Protein AF-A0A937DUK0-F1 (afdb_monomer)

Solvent-accessible surface area (backbone atoms only — not comparable to full-atom values): 5178 Å² total; per-residue (Å²): 135,86,92,82,79,76,76,63,76,68,35,24,33,27,75,82,82,63,51,77,33,86,63,88,55,64,50,42,90,90,78,64,46,66,74,35,61,39,84,41,72,68,76,68,95,76,68,78,66,60,74,77,65,71,76,65,72,72,76,77,75,78,75,82,74,81,81,81,82,82,83,80,135

Secondary structure (DSSP, 8-state):
-----PPPPPEEEETTT--EESS--SB-TTT--BS-EEEE-S-STT----HHHHTT-PPPPPPPPP-------

Radius of gyration: 23.28 Å; Cα contacts (8 Å, |Δi|>4): 70; chains: 1; bounding box: 53×33×68 Å

Sequence (73 aa):
ARAAAAPADRAWRCTACGAHHEAWRPVCESCGAFGTLQWRAPGTYGQILPPESANQVRPAAALPTPASSSSPP

Foldseek 3Di:
DDPDDDQDDWWWAFPPPGDTDPDDDQADPVPRDGPRTDTDDRDDPPPPPDPVVVVPPDPDPDDDDPDPDDDDD

Mean predicted aligned error: 16.16 Å

Structure (mmCIF, N/CA/C/O backbone):
data_AF-A0A937DUK0-F1
#
_entry.id   AF-A0A937DUK0-F1
#
loop_
_atom_site.group_PDB
_atom_site.id
_atom_site.type_symbol
_atom_site.label_atom_id
_atom_site.label_alt_id
_atom_site.label_comp_id
_atom_site.label_asym_id
_atom_site.label_entity_id
_atom_site.label_seq_id
_atom_site.pdbx_PDB_ins_code
_atom_site.Cartn_x
_atom_site.Cartn_y
_atom_site.Cartn_z
_atom_site.occupancy
_atom_site.B_iso_or_equiv
_atom_site.auth_seq_id
_atom_site.auth_comp_id
_atom_site.auth_asym_id
_atom_site.auth_atom_id
_atom_site.pdbx_PDB_model_num
ATOM 1 N N . ALA A 1 1 ? 17.134 -17.025 -25.284 1.00 47.72 1 ALA A N 1
ATOM 2 C CA . ALA A 1 1 ? 16.420 -15.880 -24.680 1.00 47.72 1 ALA A CA 1
ATOM 3 C C . ALA A 1 1 ? 16.680 -15.881 -23.175 1.00 47.72 1 ALA A C 1
ATOM 5 O O . ALA A 1 1 ? 16.489 -16.922 -22.561 1.00 47.72 1 ALA A O 1
ATOM 6 N N . ARG A 1 2 ? 17.177 -14.786 -22.580 1.00 46.81 2 ARG A N 1
ATOM 7 C CA . ARG A 1 2 ? 17.342 -14.666 -21.117 1.00 46.81 2 ARG A CA 1
ATOM 8 C C . ARG A 1 2 ? 16.229 -13.768 -20.574 1.00 46.81 2 ARG A C 1
ATOM 10 O O . ARG A 1 2 ? 16.327 -12.554 -20.680 1.00 46.81 2 ARG A O 1
ATOM 17 N N . ALA A 1 3 ? 15.181 -14.369 -20.020 1.00 52.28 3 ALA A N 1
ATOM 18 C CA . ALA A 1 3 ? 14.105 -13.675 -19.309 1.00 52.28 3 ALA A CA 1
ATOM 19 C C . ALA A 1 3 ? 14.384 -13.706 -17.796 1.00 52.28 3 ALA A C 1
ATOM 21 O O . ALA A 1 3 ? 13.667 -14.352 -17.046 1.00 52.28 3 ALA A O 1
ATOM 22 N N . ALA A 1 4 ? 15.492 -13.104 -17.355 1.00 58.75 4 ALA A N 1
ATOM 23 C CA . ALA A 1 4 ? 15.968 -13.251 -15.971 1.00 58.75 4 ALA A CA 1
ATOM 24 C C . ALA A 1 4 ? 16.092 -11.929 -15.194 1.00 58.75 4 ALA A C 1
ATOM 26 O O . ALA A 1 4 ? 16.741 -11.898 -14.155 1.00 58.75 4 ALA A O 1
ATOM 27 N N . ALA A 1 5 ? 15.484 -10.838 -15.666 1.00 51.78 5 ALA A N 1
ATOM 28 C CA . ALA A 1 5 ? 15.499 -9.566 -14.942 1.00 51.78 5 ALA A CA 1
ATOM 29 C C . ALA A 1 5 ? 14.297 -8.685 -15.313 1.00 51.78 5 ALA A C 1
ATOM 31 O O . ALA A 1 5 ? 14.459 -7.618 -15.900 1.00 51.78 5 ALA A O 1
ATOM 32 N N . ALA A 1 6 ? 13.079 -9.135 -15.003 1.00 53.53 6 ALA A N 1
ATOM 33 C CA . ALA A 1 6 ? 11.961 -8.204 -14.884 1.00 53.53 6 ALA A CA 1
ATOM 34 C C . ALA A 1 6 ? 11.961 -7.677 -13.436 1.00 53.53 6 ALA A C 1
ATOM 36 O O . ALA A 1 6 ? 11.972 -8.495 -12.512 1.00 53.53 6 ALA A O 1
ATOM 37 N N . PRO A 1 7 ? 12.020 -6.353 -13.201 1.00 56.84 7 PRO A N 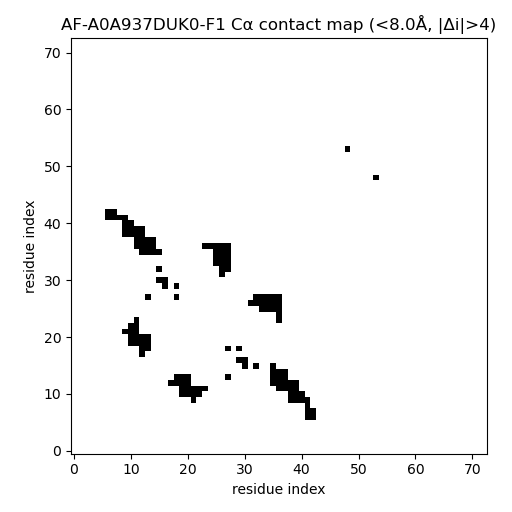1
ATOM 38 C CA . PRO A 1 7 ? 11.845 -5.808 -11.858 1.00 56.84 7 PRO A CA 1
ATOM 39 C C . PRO A 1 7 ? 10.489 -6.264 -11.304 1.00 56.84 7 PRO A C 1
ATOM 41 O O . PRO A 1 7 ? 9.534 -6.382 -12.070 1.00 56.84 7 PRO A O 1
ATOM 44 N N . ALA A 1 8 ? 10.425 -6.556 -9.998 1.00 63.50 8 ALA A N 1
ATOM 45 C CA . ALA A 1 8 ? 9.197 -7.017 -9.346 1.00 63.50 8 ALA A CA 1
ATOM 46 C C . ALA A 1 8 ? 8.011 -6.113 -9.712 1.00 63.50 8 ALA A C 1
ATOM 48 O O . ALA A 1 8 ? 8.186 -4.906 -9.879 1.00 63.50 8 ALA A O 1
ATOM 49 N N . ASP A 1 9 ? 6.817 -6.681 -9.857 1.00 64.31 9 ASP A N 1
ATOM 50 C CA . ASP A 1 9 ? 5.662 -5.865 -10.213 1.00 64.31 9 ASP A CA 1
ATOM 51 C C . ASP A 1 9 ? 5.289 -4.913 -9.068 1.00 64.31 9 ASP A C 1
ATOM 53 O O . ASP A 1 9 ? 5.567 -5.162 -7.888 1.00 64.31 9 ASP A O 1
ATOM 57 N N . ARG A 1 10 ? 4.705 -3.770 -9.421 1.00 72.38 10 ARG A N 1
ATOM 58 C CA . ARG A 1 10 ? 4.280 -2.764 -8.442 1.00 72.38 10 ARG A CA 1
ATOM 59 C C . ARG A 1 10 ? 3.149 -3.345 -7.595 1.00 72.38 10 ARG A C 1
ATOM 61 O O . ARG A 1 10 ? 2.121 -3.716 -8.146 1.00 72.38 10 ARG A O 1
ATOM 68 N N . ALA A 1 11 ? 3.298 -3.361 -6.270 1.00 86.19 11 ALA A N 1
ATOM 69 C CA . ALA A 1 11 ? 2.313 -3.988 -5.389 1.00 86.19 11 ALA A CA 1
ATOM 70 C C . ALA A 1 11 ? 1.966 -3.132 -4.166 1.00 86.19 11 ALA A C 1
ATOM 72 O O . ALA A 1 11 ? 2.775 -2.354 -3.647 1.00 86.19 11 ALA A O 1
ATOM 73 N N . TRP A 1 12 ? 0.749 -3.322 -3.664 1.00 91.69 12 TRP A N 1
ATOM 74 C CA . TRP A 1 12 ? 0.313 -2.820 -2.367 1.00 91.69 12 TRP A CA 1
ATOM 75 C C . TRP A 1 12 ? 0.611 -3.859 -1.300 1.00 91.69 12 TRP A C 1
ATOM 77 O O . TRP A 1 12 ? 0.264 -5.026 -1.458 1.00 91.69 12 TRP A O 1
ATOM 87 N N . ARG A 1 13 ? 1.224 -3.451 -0.190 1.00 93.44 13 ARG A N 1
ATOM 88 C CA . ARG A 1 13 ? 1.490 -4.350 0.936 1.00 93.44 13 ARG A CA 1
ATOM 89 C C . ARG A 1 13 ? 0.815 -3.842 2.198 1.00 93.44 13 ARG A C 1
ATOM 91 O O . ARG A 1 13 ? 0.955 -2.673 2.553 1.00 93.44 13 ARG A O 1
ATOM 98 N N . CYS A 1 14 ? 0.102 -4.727 2.883 1.00 95.75 14 CYS A N 1
ATOM 99 C CA . CYS A 1 14 ? -0.480 -4.444 4.187 1.00 95.75 14 CYS A CA 1
ATOM 100 C C . CYS A 1 14 ? 0.6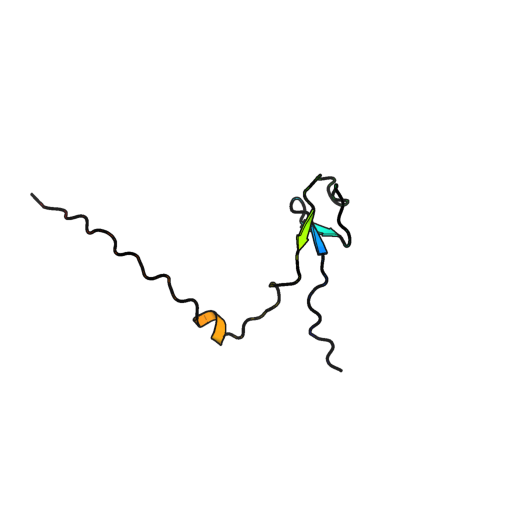28 -4.370 5.247 1.00 95.75 14 CYS A C 1
ATOM 102 O O . CYS A 1 14 ? 1.378 -5.328 5.429 1.00 95.75 14 CYS A O 1
ATOM 104 N N . THR A 1 15 ? 0.729 -3.262 5.976 1.00 95.88 15 THR A N 1
ATOM 105 C CA . THR A 1 15 ? 1.707 -3.104 7.067 1.00 95.88 15 THR A CA 1
ATOM 106 C C . THR A 1 15 ? 1.338 -3.877 8.333 1.00 95.88 15 THR A C 1
ATOM 108 O O . THR A 1 15 ? 2.211 -4.104 9.163 1.00 95.88 15 THR A O 1
ATOM 111 N N . ALA A 1 16 ? 0.080 -4.313 8.475 1.00 96.06 16 ALA A N 1
ATOM 112 C CA . ALA A 1 16 ? -0.383 -5.068 9.640 1.00 96.06 16 ALA A CA 1
ATOM 113 C C . ALA A 1 16 ? -0.116 -6.578 9.531 1.00 96.06 16 ALA A C 1
ATOM 115 O O . ALA A 1 16 ? 0.340 -7.184 10.492 1.00 96.06 16 ALA A O 1
ATOM 116 N N . CYS A 1 17 ? -0.388 -7.194 8.374 1.00 96.12 17 CYS A N 1
ATOM 117 C CA . CYS A 1 17 ? -0.222 -8.644 8.182 1.00 96.12 17 CYS A CA 1
ATOM 118 C C . CYS A 1 17 ? 0.797 -9.026 7.099 1.00 96.12 17 CYS A C 1
ATOM 120 O O . CYS A 1 17 ? 1.136 -10.196 6.957 1.00 96.12 17 CYS A O 1
ATOM 122 N N . GLY A 1 18 ? 1.287 -8.068 6.308 1.00 92.31 18 GLY A N 1
ATOM 123 C CA . GLY A 1 18 ? 2.254 -8.326 5.241 1.00 92.31 18 GLY A CA 1
ATOM 124 C C . GLY A 1 18 ? 1.664 -8.839 3.925 1.00 92.31 18 GLY A C 1
ATOM 125 O O . GLY A 1 18 ? 2.450 -9.060 3.003 1.00 92.31 18 GLY A O 1
ATOM 126 N N . ALA A 1 19 ? 0.338 -8.996 3.818 1.00 92.81 19 ALA A N 1
ATOM 127 C CA . ALA A 1 19 ? -0.337 -9.438 2.596 1.00 92.81 19 ALA A CA 1
ATOM 128 C C . ALA A 1 19 ? -0.065 -8.499 1.410 1.00 92.81 19 ALA A C 1
ATOM 130 O O . ALA A 1 19 ? -0.021 -7.277 1.580 1.00 92.81 19 ALA A O 1
ATOM 131 N N . HIS A 1 20 ? 0.101 -9.084 0.222 1.00 91.75 20 HIS A N 1
ATOM 132 C C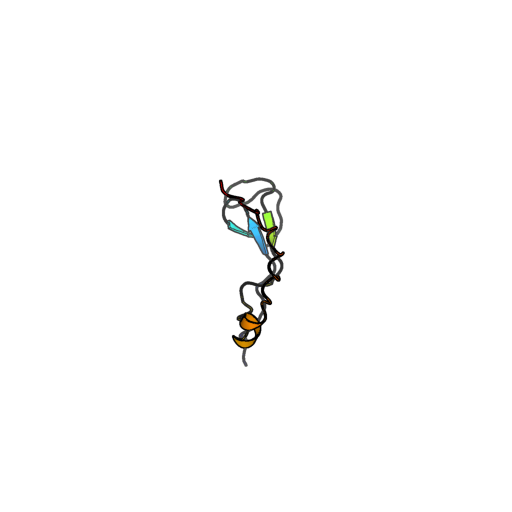A . HIS A 1 20 ? 0.260 -8.359 -1.037 1.00 91.75 20 HIS A CA 1
ATOM 133 C C . HIS A 1 20 ? -1.086 -8.244 -1.752 1.00 91.75 20 HIS A C 1
ATOM 135 O O . HIS A 1 20 ? -1.886 -9.177 -1.739 1.00 91.75 20 HIS A O 1
ATOM 141 N N . HIS A 1 21 ? -1.318 -7.096 -2.375 1.00 89.81 21 HIS A N 1
ATOM 142 C CA . HIS A 1 21 ? -2.518 -6.785 -3.133 1.00 89.81 21 HIS A CA 1
ATOM 143 C C . HIS A 1 21 ? -2.136 -6.115 -4.458 1.00 89.81 21 HIS A C 1
ATOM 145 O O . HIS A 1 21 ? -1.274 -5.235 -4.498 1.00 89.81 21 HIS A O 1
ATOM 151 N N . GLU A 1 22 ? -2.820 -6.515 -5.528 1.00 88.56 22 GLU A N 1
ATOM 152 C CA . GLU A 1 22 ? -2.675 -5.954 -6.880 1.00 88.56 22 GLU A CA 1
ATOM 153 C C . GLU A 1 22 ? -3.216 -4.513 -6.952 1.00 88.56 22 GLU A C 1
ATOM 155 O O . GLU A 1 22 ? -2.657 -3.643 -7.614 1.00 88.56 22 GLU A O 1
ATOM 160 N N . ALA A 1 23 ? -4.297 -4.234 -6.217 1.00 89.44 23 ALA A N 1
ATOM 161 C CA . ALA A 1 23 ? -4.988 -2.949 -6.218 1.00 89.44 23 ALA A CA 1
ATOM 162 C C . ALA A 1 23 ? -5.094 -2.356 -4.809 1.00 89.44 23 ALA A C 1
ATOM 164 O O . ALA A 1 23 ? -5.228 -3.076 -3.814 1.00 89.44 23 ALA A O 1
ATOM 165 N N . TRP A 1 24 ? -5.070 -1.023 -4.729 1.00 92.44 24 TRP A N 1
ATOM 166 C CA . TRP A 1 24 ? -5.296 -0.318 -3.472 1.00 92.44 24 TRP A CA 1
ATOM 167 C C . TRP A 1 24 ? -6.747 -0.439 -3.030 1.00 92.44 24 TRP A C 1
ATOM 169 O O . TRP A 1 24 ? -7.660 -0.316 -3.847 1.00 92.44 24 TRP A O 1
ATOM 179 N N . ARG A 1 25 ? -6.952 -0.587 -1.720 1.00 94.44 25 ARG A N 1
ATOM 180 C CA . ARG A 1 25 ? -8.267 -0.560 -1.078 1.00 94.44 25 ARG A CA 1
ATOM 181 C C . ARG A 1 25 ? -8.162 0.083 0.307 1.00 94.44 25 ARG A C 1
ATOM 183 O O . ARG A 1 25 ? -7.107 -0.025 0.936 1.00 94.44 25 ARG A O 1
ATOM 190 N N . PRO A 1 26 ? -9.259 0.649 0.837 1.00 95.88 26 PRO A N 1
ATOM 191 C CA . PRO A 1 26 ? -9.280 1.175 2.199 1.00 95.88 26 PRO A CA 1
ATOM 192 C C . PRO A 1 26 ? -9.089 0.085 3.264 1.00 95.88 26 PRO A C 1
ATOM 194 O O . PRO A 1 26 ? -8.599 0.390 4.345 1.00 95.88 26 PRO A O 1
ATOM 197 N N . VAL A 1 27 ? -9.452 -1.172 2.973 1.00 97.06 27 VAL A N 1
ATOM 198 C CA . VAL A 1 27 ? -9.394 -2.303 3.915 1.00 97.06 27 VAL A CA 1
ATOM 199 C C . VAL A 1 27 ? -8.644 -3.491 3.310 1.00 97.06 27 VAL A C 1
ATOM 201 O O . VAL A 1 27 ? -8.908 -3.902 2.172 1.00 97.06 27 VAL A O 1
ATOM 204 N N . CYS A 1 28 ? -7.737 -4.078 4.094 1.00 96.75 28 CYS A N 1
ATOM 205 C CA . CYS A 1 28 ? -7.027 -5.304 3.739 1.00 96.75 28 CYS A CA 1
ATOM 206 C C . CYS A 1 28 ? -7.984 -6.501 3.668 1.00 96.75 28 CYS A C 1
ATOM 208 O O . CYS A 1 28 ? -8.679 -6.798 4.632 1.00 96.75 28 CYS A O 1
ATOM 210 N N . GLU A 1 29 ? -7.983 -7.227 2.548 1.00 95.81 29 GLU A N 1
ATOM 211 C CA . GLU A 1 29 ? -8.821 -8.427 2.381 1.00 95.81 29 GLU A CA 1
ATOM 212 C C . GLU A 1 29 ? -8.370 -9.607 3.249 1.00 95.81 29 GLU A C 1
ATOM 214 O O . GLU A 1 29 ? -9.174 -10.459 3.603 1.00 95.81 29 GLU A O 1
ATOM 219 N N . SER A 1 30 ? -7.087 -9.642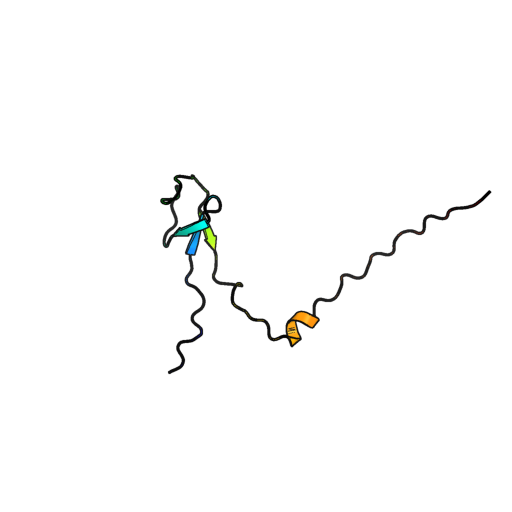 3.616 1.00 95.62 30 SER A N 1
ATOM 220 C CA . SER A 1 30 ? -6.520 -10.744 4.392 1.00 95.62 30 SER A CA 1
ATOM 221 C C . SER A 1 30 ? -6.786 -10.615 5.893 1.00 95.62 30 SER A C 1
ATOM 223 O O . SER A 1 30 ? -7.043 -11.625 6.539 1.00 95.62 30 SER A O 1
ATOM 225 N N . CYS A 1 31 ? -6.712 -9.404 6.461 1.00 97.31 31 CYS A N 1
ATOM 226 C CA . CYS A 1 31 ? -6.839 -9.205 7.912 1.00 97.31 31 CYS A CA 1
ATOM 227 C C . CYS A 1 31 ? -7.912 -8.196 8.343 1.00 97.31 31 CYS A C 1
ATOM 229 O O . CYS A 1 31 ? -8.111 -8.010 9.538 1.00 97.31 31 CYS A O 1
ATOM 231 N N . GLY A 1 32 ? -8.579 -7.509 7.412 1.00 96.69 32 GLY A N 1
ATOM 232 C CA . GLY A 1 32 ? -9.624 -6.531 7.734 1.00 96.69 32 GLY A CA 1
ATOM 233 C C . GLY A 1 32 ? -9.121 -5.193 8.290 1.00 96.69 32 GLY A C 1
ATOM 234 O O . GLY A 1 32 ? -9.929 -4.340 8.647 1.00 96.69 32 GLY A O 1
ATOM 235 N N . ALA A 1 33 ? -7.805 -4.965 8.355 1.00 96.69 33 ALA A N 1
ATOM 236 C CA . ALA A 1 33 ? -7.261 -3.698 8.837 1.00 96.69 33 ALA A CA 1
ATOM 237 C C . ALA A 1 33 ? -7.522 -2.550 7.841 1.00 96.69 33 ALA A C 1
ATOM 239 O O . ALA A 1 33 ? -7.291 -2.697 6.637 1.00 96.69 33 ALA A O 1
ATOM 240 N N . PHE A 1 34 ? -7.978 -1.404 8.352 1.00 97.38 34 PHE A N 1
ATOM 241 C CA . PHE A 1 34 ? -8.244 -0.193 7.572 1.00 97.38 34 PHE A CA 1
ATOM 242 C C . PHE A 1 34 ? -6.993 0.690 7.460 1.00 97.38 34 PHE A C 1
ATOM 244 O O . PHE A 1 34 ? -6.277 0.884 8.439 1.00 97.38 34 PHE A O 1
ATOM 251 N N . GLY A 1 35 ? -6.734 1.248 6.276 1.00 94.88 35 GLY A N 1
ATOM 252 C CA . GLY A 1 35 ? -5.669 2.232 6.051 1.00 94.88 35 GLY A CA 1
ATOM 2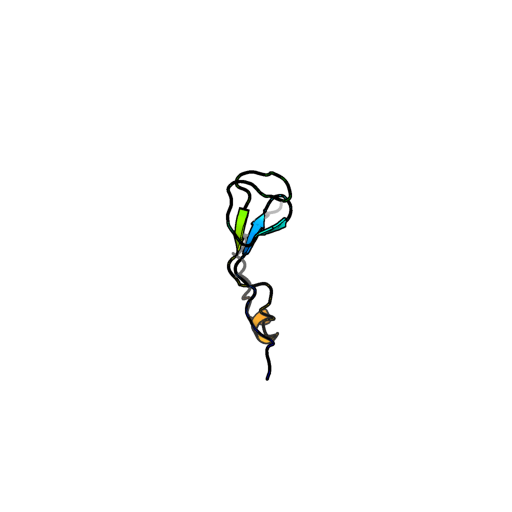53 C C . GLY A 1 35 ? -4.240 1.679 6.125 1.00 94.88 35 GLY A C 1
ATOM 254 O O . GLY A 1 35 ? -3.287 2.448 6.192 1.00 94.88 35 GLY A O 1
ATOM 255 N N . THR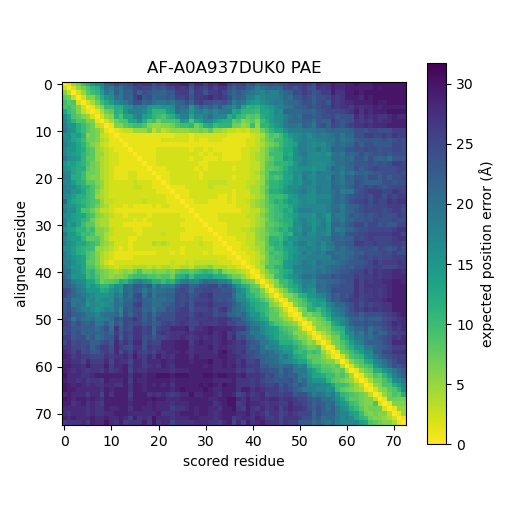 A 1 36 ? -4.067 0.356 6.107 1.00 96.31 36 THR A N 1
ATOM 256 C CA . THR A 1 36 ? -2.757 -0.304 6.254 1.00 96.31 36 THR A CA 1
ATOM 257 C C . THR A 1 36 ? -2.097 -0.678 4.927 1.00 96.31 36 THR A C 1
ATOM 259 O O . THR A 1 36 ? -0.954 -1.136 4.920 1.00 96.31 36 THR A O 1
ATOM 262 N N . LEU A 1 37 ? -2.786 -0.500 3.793 1.00 95.50 37 LEU A N 1
ATOM 263 C CA . LEU A 1 37 ? -2.230 -0.769 2.467 1.00 95.50 37 LEU A CA 1
ATOM 264 C C . LEU A 1 37 ? -1.288 0.362 2.057 1.00 95.50 37 LEU A C 1
ATOM 266 O O . LEU A 1 37 ? -1.708 1.488 1.796 1.00 95.50 37 LEU A O 1
ATOM 270 N N . GLN A 1 38 ? -0.007 0.031 1.960 1.00 92.56 38 GLN A N 1
ATOM 271 C CA . GLN A 1 38 ? 1.056 0.940 1.562 1.00 92.56 38 GLN A CA 1
ATOM 272 C C . GLN A 1 38 ? 1.602 0.558 0.189 1.00 92.56 38 GLN A C 1
ATOM 274 O O . GLN A 1 38 ? 1.870 -0.615 -0.082 1.00 92.56 38 GLN A O 1
ATOM 279 N N . TRP A 1 39 ? 1.793 1.562 -0.666 1.00 88.62 39 TRP A N 1
ATOM 280 C CA . TRP A 1 39 ? 2.413 1.376 -1.972 1.00 88.62 39 TRP A CA 1
ATOM 281 C C . TRP A 1 39 ? 3.869 0.954 -1.794 1.00 88.62 39 TRP A C 1
ATOM 283 O O . TRP A 1 39 ? 4.598 1.505 -0.959 1.00 88.62 39 TRP A O 1
ATOM 293 N N . ARG A 1 40 ? 4.305 -0.026 -2.581 1.00 80.81 40 ARG A N 1
ATOM 294 C CA . ARG A 1 40 ? 5.706 -0.423 -2.675 1.00 80.81 40 ARG A CA 1
ATOM 295 C C . ARG A 1 40 ? 6.122 -0.327 -4.133 1.00 80.81 40 ARG A C 1
ATOM 297 O O . ARG A 1 40 ? 5.714 -1.126 -4.972 1.00 80.81 40 ARG A O 1
ATOM 304 N N . ALA A 1 41 ? 6.926 0.692 -4.424 1.00 72.31 41 ALA A N 1
ATOM 305 C CA . ALA A 1 41 ? 7.588 0.793 -5.711 1.00 72.31 41 ALA A CA 1
ATOM 306 C C . ALA A 1 41 ? 8.596 -0.362 -5.867 1.00 72.31 41 ALA A C 1
ATOM 308 O O . ALA A 1 41 ? 9.188 -0.797 -4.875 1.00 72.31 41 ALA A O 1
ATOM 309 N N . PRO A 1 42 ? 8.817 -0.851 -7.092 1.00 63.38 42 PRO A N 1
ATOM 310 C CA . PRO A 1 42 ? 9.852 -1.832 -7.350 1.00 63.38 42 PRO A CA 1
ATOM 311 C C . PRO A 1 42 ? 11.246 -1.214 -7.190 1.00 63.38 42 PRO A C 1
ATOM 313 O O . PRO A 1 42 ? 11.644 -0.333 -7.947 1.00 63.38 42 PRO A O 1
ATOM 316 N N . GLY A 1 43 ? 11.964 -1.682 -6.168 1.00 59.28 43 GLY A N 1
ATOM 317 C CA . GLY A 1 43 ? 13.314 -1.270 -5.748 1.00 59.28 43 GLY A CA 1
ATOM 318 C C . GLY A 1 43 ? 13.375 -1.314 -4.214 1.00 59.28 43 GLY A C 1
ATOM 319 O O . GLY A 1 43 ? 12.537 -0.713 -3.559 1.00 59.28 43 GLY A O 1
ATOM 320 N N . THR A 1 44 ? 14.211 -2.087 -3.516 1.00 54.25 44 THR A N 1
ATOM 321 C CA . THR A 1 44 ? 15.627 -2.446 -3.734 1.00 54.25 44 THR A CA 1
ATOM 322 C C . THR A 1 44 ? 15.919 -3.892 -3.274 1.00 54.25 44 THR A C 1
ATOM 324 O O . THR A 1 44 ? 17.065 -4.272 -3.069 1.00 54.25 44 THR A O 1
ATOM 327 N N . TYR A 1 45 ? 14.907 -4.748 -3.098 1.00 53.59 45 TYR A N 1
ATOM 328 C CA . TYR A 1 45 ? 15.126 -6.169 -2.779 1.00 53.59 45 TYR A CA 1
ATOM 329 C C . TYR A 1 45 ? 15.437 -6.946 -4.064 1.00 53.59 45 TYR A C 1
ATOM 331 O O . TYR A 1 45 ? 14.567 -7.586 -4.641 1.00 53.59 45 TYR A O 1
ATOM 339 N N . GLY A 1 46 ? 16.663 -6.814 -4.569 1.00 52.09 46 GLY A N 1
ATOM 340 C CA . GLY A 1 46 ? 17.093 -7.502 -5.792 1.00 52.09 46 GLY A CA 1
ATOM 341 C C . GLY A 1 46 ? 18.216 -6.818 -6.564 1.00 52.09 46 GLY A C 1
ATOM 342 O O . GLY A 1 46 ? 18.717 -7.385 -7.529 1.00 52.09 46 GLY A O 1
ATOM 343 N N . GLN A 1 47 ? 18.661 -5.629 -6.147 1.00 49.62 47 GLN A N 1
ATOM 344 C CA . GLN A 1 47 ? 19.993 -5.177 -6.535 1.00 49.62 47 GLN A CA 1
ATOM 345 C C . GLN A 1 47 ? 20.979 -5.905 -5.623 1.00 49.62 47 GLN A C 1
ATOM 347 O O . GLN A 1 47 ? 21.285 -5.444 -4.526 1.00 49.62 47 GLN A O 1
ATOM 352 N N . ILE A 1 48 ? 21.445 -7.077 -6.058 1.00 55.47 48 ILE A N 1
ATOM 353 C CA . ILE A 1 48 ? 22.738 -7.576 -5.599 1.00 55.47 48 ILE A CA 1
ATOM 354 C C . ILE A 1 48 ? 23.724 -6.515 -6.084 1.00 55.47 48 ILE A C 1
ATOM 356 O O . ILE A 1 48 ? 24.077 -6.491 -7.262 1.00 55.47 48 ILE A O 1
ATOM 360 N N . LEU A 1 49 ? 24.073 -5.563 -5.217 1.00 52.88 49 LEU A N 1
ATOM 361 C CA . LEU A 1 49 ? 25.174 -4.659 -5.505 1.00 52.88 49 LEU A CA 1
ATOM 362 C C . LEU A 1 49 ? 26.389 -5.557 -5.784 1.00 52.88 49 LEU A C 1
ATOM 364 O O . LEU A 1 49 ? 26.665 -6.443 -4.966 1.00 52.88 49 LEU A O 1
ATOM 368 N N . PRO A 1 50 ? 27.111 -5.377 -6.902 1.00 57.19 50 PRO A N 1
ATOM 369 C CA . PRO A 1 50 ? 28.406 -6.022 -7.041 1.00 57.19 50 PRO A CA 1
ATOM 370 C C . PRO A 1 50 ? 29.258 -5.653 -5.809 1.00 57.19 50 PRO A C 1
ATOM 372 O O . PRO A 1 50 ? 29.146 -4.527 -5.304 1.00 57.19 50 PRO A O 1
ATOM 375 N N . PRO A 1 51 ? 30.068 -6.588 -5.275 1.00 57.69 51 PRO A N 1
ATOM 376 C CA . PRO A 1 51 ? 30.727 -6.437 -3.972 1.00 57.69 51 PRO A CA 1
ATOM 377 C C . PRO A 1 51 ? 31.583 -5.162 -3.860 1.00 57.69 51 PRO A C 1
ATOM 379 O O . PRO A 1 51 ? 31.766 -4.629 -2.769 1.00 57.69 51 PRO A O 1
ATOM 382 N N . GLU A 1 52 ? 32.043 -4.618 -4.988 1.00 58.66 52 GLU A N 1
ATOM 383 C CA . GLU A 1 52 ? 32.792 -3.359 -5.087 1.00 58.66 52 GLU A CA 1
ATOM 384 C C . GLU A 1 52 ? 32.021 -2.111 -4.616 1.00 58.66 52 GLU A C 1
ATOM 386 O O . GLU A 1 52 ? 32.627 -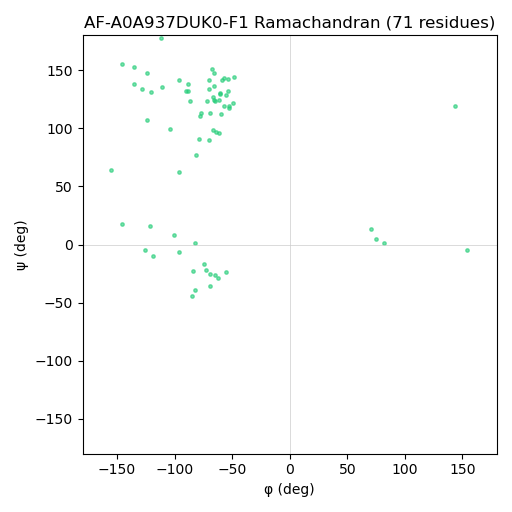1.165 -4.113 1.00 58.66 52 GLU A O 1
ATOM 391 N N . SER A 1 53 ? 30.688 -2.100 -4.721 1.00 55.94 53 SER A N 1
ATOM 392 C CA . SER A 1 53 ? 29.865 -0.944 -4.338 1.00 55.94 53 SER A CA 1
ATOM 393 C C . SER A 1 53 ? 29.538 -0.910 -2.836 1.00 55.94 53 SER A C 1
ATOM 395 O O . SER A 1 53 ? 29.283 0.159 -2.285 1.00 55.94 53 SER A O 1
ATOM 397 N N . ALA A 1 54 ? 29.595 -2.055 -2.143 1.00 57.88 54 ALA A N 1
ATOM 398 C CA . ALA A 1 54 ? 29.366 -2.140 -0.696 1.00 57.88 54 ALA A CA 1
ATOM 399 C C . ALA A 1 54 ? 30.534 -1.565 0.135 1.00 57.88 54 ALA A C 1
ATOM 401 O O . ALA A 1 54 ? 30.331 -1.143 1.270 1.00 57.88 54 ALA A O 1
ATOM 402 N N . ASN A 1 55 ? 31.741 -1.491 -0.438 1.00 58.03 55 ASN A N 1
ATOM 403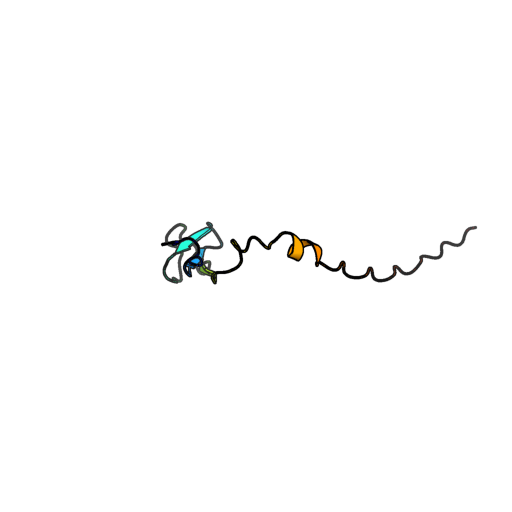 C CA . ASN A 1 55 ? 32.938 -0.962 0.230 1.00 58.03 55 ASN A CA 1
ATOM 404 C C . ASN A 1 55 ? 33.046 0.581 0.191 1.00 58.03 55 ASN A C 1
ATOM 406 O O . ASN A 1 55 ? 34.018 1.154 0.672 1.00 58.03 55 ASN A O 1
ATOM 410 N N . GLN A 1 56 ? 32.065 1.274 -0.396 1.00 58.38 56 GLN A N 1
ATOM 411 C CA . GLN A 1 56 ? 32.095 2.732 -0.596 1.00 58.38 56 GLN A CA 1
ATOM 412 C C . GLN A 1 56 ? 31.253 3.485 0.450 1.00 58.38 56 GLN A C 1
ATOM 414 O O . GLN A 1 56 ? 31.055 4.699 0.344 1.00 58.38 56 GLN A O 1
ATOM 419 N N . VAL A 1 57 ? 30.750 2.786 1.476 1.00 59.53 57 VAL A N 1
ATOM 420 C CA . VAL A 1 57 ? 30.104 3.422 2.629 1.00 59.53 57 VAL A CA 1
ATOM 421 C C . VAL A 1 57 ? 31.185 4.130 3.437 1.00 59.53 57 VAL A C 1
ATOM 423 O O . VAL A 1 57 ? 31.825 3.561 4.316 1.00 59.53 57 VAL A O 1
ATOM 426 N N . ARG A 1 58 ? 31.419 5.395 3.090 1.00 61.09 58 ARG A N 1
ATOM 427 C CA . ARG A 1 58 ? 32.303 6.298 3.820 1.00 61.09 58 ARG A CA 1
ATOM 428 C C . ARG A 1 58 ? 31.791 6.378 5.267 1.00 61.09 58 ARG A C 1
ATOM 430 O O . ARG A 1 58 ? 30.643 6.792 5.448 1.00 61.09 58 ARG A O 1
ATOM 437 N N . PRO A 1 59 ? 32.568 5.987 6.293 1.00 58.41 59 PRO A N 1
ATOM 438 C CA . PRO A 1 59 ? 32.144 6.214 7.664 1.00 58.41 59 PRO A CA 1
ATOM 439 C C . PRO A 1 59 ? 31.992 7.723 7.856 1.00 58.41 59 PRO A C 1
ATOM 441 O O . PRO A 1 59 ? 32.872 8.500 7.470 1.00 58.41 59 PRO A O 1
ATOM 444 N N . ALA A 1 60 ? 30.846 8.143 8.395 1.00 55.66 60 ALA A N 1
ATOM 445 C CA . ALA A 1 60 ? 30.665 9.510 8.852 1.00 55.66 60 ALA A CA 1
ATOM 446 C C . ALA A 1 60 ? 31.820 9.813 9.810 1.00 55.66 60 ALA A C 1
ATOM 448 O O . ALA A 1 60 ? 31.987 9.113 10.809 1.00 55.66 60 ALA A O 1
ATOM 449 N N . ALA A 1 61 ? 32.662 10.785 9.451 1.00 53.12 61 ALA A N 1
ATOM 450 C CA . ALA A 1 61 ? 33.771 11.212 10.283 1.00 53.12 61 ALA A CA 1
ATOM 451 C C . ALA A 1 61 ? 33.236 11.460 11.696 1.00 53.12 61 ALA A C 1
ATOM 453 O O . ALA A 1 61 ? 32.287 12.229 11.873 1.00 53.12 61 ALA A O 1
ATOM 454 N N . ALA A 1 62 ? 33.803 10.749 12.670 1.00 55.28 62 ALA A N 1
ATOM 455 C CA . ALA A 1 62 ? 33.487 10.944 14.069 1.00 55.28 62 ALA A CA 1
ATOM 456 C C . ALA A 1 62 ? 33.657 12.433 14.385 1.00 55.28 62 ALA A C 1
ATOM 458 O O . ALA A 1 62 ? 34.738 12.997 14.212 1.00 55.28 62 ALA A O 1
ATOM 459 N N . LEU A 1 63 ? 32.567 13.072 14.805 1.00 63.09 63 LEU A N 1
ATOM 460 C CA . LEU A 1 63 ? 32.631 14.379 15.444 1.00 63.09 63 LEU A CA 1
ATOM 461 C C . LEU A 1 63 ? 33.617 14.249 16.619 1.00 63.09 63 LEU A C 1
ATOM 463 O O . LEU A 1 63 ? 33.512 13.267 17.362 1.00 63.09 63 LEU A O 1
ATOM 467 N N . PRO A 1 64 ? 34.582 15.167 16.797 1.00 60.44 64 PRO A N 1
ATOM 468 C CA . PRO A 1 64 ? 35.493 15.081 17.926 1.00 60.44 64 PRO A CA 1
ATOM 469 C C . PRO A 1 64 ? 34.687 15.191 19.224 1.00 60.44 64 PRO A C 1
ATOM 471 O O . PRO A 1 64 ? 33.941 16.148 19.432 1.00 60.44 64 PRO A O 1
ATOM 474 N N . THR A 1 65 ? 34.826 14.195 20.095 1.00 64.31 65 THR A N 1
ATOM 475 C CA . THR A 1 65 ? 34.335 14.248 21.472 1.00 64.31 65 THR A CA 1
ATOM 476 C C . THR A 1 65 ? 35.036 15.407 22.189 1.00 64.31 65 THR A C 1
ATOM 478 O O . THR A 1 65 ? 36.267 15.485 22.119 1.00 64.31 65 THR A O 1
ATOM 481 N N . PRO A 1 66 ? 34.326 16.314 22.889 1.00 58.34 66 PRO A N 1
ATOM 482 C CA . PRO A 1 66 ? 35.000 17.281 23.743 1.00 58.34 66 PRO A CA 1
ATOM 483 C C . PRO A 1 66 ? 35.699 16.518 24.873 1.00 58.34 66 PRO A C 1
ATOM 485 O O . PRO A 1 66 ? 35.072 15.739 25.592 1.00 58.34 66 PRO A O 1
ATOM 488 N N . ALA A 1 67 ? 37.011 16.713 24.997 1.00 57.94 67 ALA A N 1
ATOM 489 C CA . ALA A 1 67 ? 37.805 16.143 26.071 1.00 57.94 67 ALA A CA 1
ATOM 490 C C . ALA A 1 67 ? 37.267 16.643 27.419 1.00 57.94 67 ALA A C 1
ATOM 492 O O . ALA A 1 67 ? 37.366 17.827 27.742 1.00 57.94 67 ALA A O 1
ATOM 493 N N . SER A 1 68 ? 36.698 15.740 28.215 1.00 55.72 68 SER A N 1
ATOM 494 C CA . SER A 1 68 ? 36.515 15.974 29.642 1.00 55.72 68 SER A CA 1
ATOM 495 C C . SER A 1 68 ? 37.901 16.026 30.284 1.00 55.72 68 SER A C 1
ATOM 497 O O . SER A 1 68 ? 38.517 14.994 30.538 1.00 55.72 68 SER A O 1
ATOM 499 N N . SER A 1 69 ? 38.411 17.236 30.515 1.00 54.38 69 SER A N 1
ATOM 500 C CA . SER A 1 69 ? 39.554 17.466 31.397 1.00 54.38 69 SER A CA 1
ATOM 501 C C . SER A 1 69 ? 39.171 17.063 32.819 1.00 54.38 69 SER A C 1
ATOM 503 O O . SER A 1 69 ? 38.553 17.832 33.551 1.00 54.38 69 SER A O 1
ATOM 505 N N . SER A 1 70 ? 39.536 15.848 33.216 1.00 55.19 70 SER A N 1
ATOM 506 C CA . SER A 1 70 ? 39.664 15.488 34.624 1.00 55.19 70 SER A CA 1
ATOM 507 C C . SER A 1 70 ? 40.982 16.057 35.152 1.00 55.19 70 SER A C 1
ATOM 509 O O . SER A 1 70 ? 42.049 15.587 34.767 1.00 55.19 70 SER A O 1
ATOM 511 N N . SER A 1 71 ? 40.909 17.056 36.033 1.00 58.53 71 SER A N 1
ATOM 512 C CA . SER A 1 71 ? 42.026 17.427 36.912 1.00 58.53 71 SER A CA 1
ATOM 513 C C . SER A 1 71 ? 41.961 16.602 38.201 1.00 58.53 71 SER A C 1
ATOM 515 O O . SER A 1 71 ? 40.892 16.549 38.810 1.00 58.53 71 SER A O 1
ATOM 517 N N . PRO A 1 72 ? 43.070 15.990 38.645 1.00 63.00 72 PRO A N 1
ATOM 518 C CA . PRO A 1 72 ? 43.238 15.505 40.015 1.00 63.00 72 PRO A CA 1
ATOM 519 C C . PRO A 1 72 ? 44.307 16.318 40.783 1.00 63.00 72 PRO A C 1
ATOM 521 O O . PRO A 1 72 ? 45.080 17.044 40.154 1.00 63.00 72 PRO A O 1
ATOM 524 N N . PRO A 1 73 ? 44.526 15.999 42.070 1.00 65.62 73 PRO A N 1
ATOM 525 C CA . PRO A 1 73 ? 43.638 16.194 43.218 1.00 65.62 73 PRO A CA 1
ATOM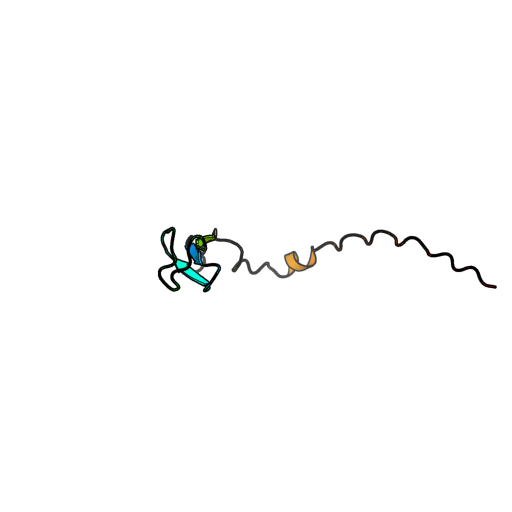 526 C C . PRO A 1 73 ? 43.706 17.614 43.816 1.00 65.62 73 PRO A C 1
ATOM 528 O O . PRO A 1 73 ? 44.744 18.294 43.653 1.00 65.62 73 PRO A O 1
#

Nearest PDB structures (foldseek):
  4zlh-assembly1_A  TM=8.616E-01  e=7.731E-02  Escherichia coli O157:H7
  7t6d-assembly1_B  TM=8.885E-01  e=1.076E-01  Escherichia coli
  7wzb-assembly1_A  TM=8.993E-01  e=1.828E-01  Salmonella enterica subsp. enterica serovar Typhimurium str. LT2
  7wzb-assembly1_B  TM=9.119E-01  e=1.953E-01  Salmonella enterica subsp. enterica serovar Typhimurium str. LT2

pLDDT: mean 72.45, std 18.21, range [46.81, 97.38]